Protein AF-A0A0R3T4V0-F1 (afdb_monomer)

Sequence (127 aa):
MSAKPQLGRDSTMVVTAKVGKEFLGDEKLGDTRLNTQAKKAARKATMRKGQSIKRTIEEAKLLLGNSGLADVNSARQLRKHPAPVVVSKPRRTHKKGGGRPKKTASKSETSAPAADVNNADDANASS

Mean predicted aligned error: 22.19 Å

Foldseek 3Di:
DDDDDDDDDDDPVNVVVVVVCVVCPPPPPDPVPVVVVVVVVVVVVVPDVVVVVVVVVVVCCVVVPPPPPDPPVVVPPDDPDPDDDDDPDDDDDDDDDDDDDDDDDDDDDDDDDDDDDDDDDDDDDDD

Organism: Rodentolepis nana (NCBI:txid102285)

Radius of gyration: 38.35 Å; Cα contacts (8 Å, |Δi|>4): 8; chains: 1; bounding box: 79×41×104 Å

Solvent-accessible surface area (backbone atoms only — not comparable to full-atom values): 9039 Å² total; per-residue (Å²): 133,85,80,78,85,80,81,84,75,81,51,70,68,57,53,51,50,52,51,48,44,67,73,51,53,89,62,75,81,69,61,64,66,59,53,49,50,53,52,53,52,51,51,56,66,71,60,41,75,67,55,58,54,50,51,52,51,53,53,4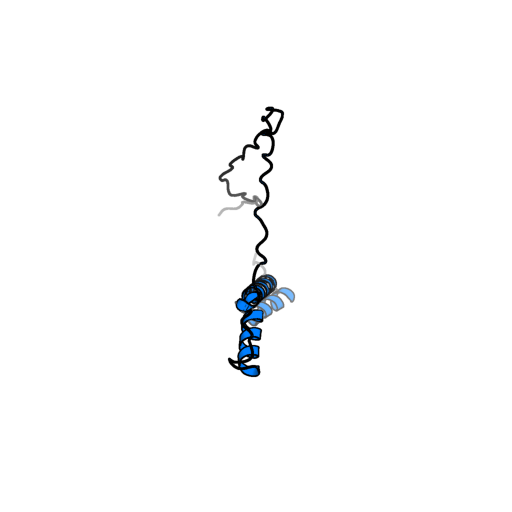6,42,71,76,50,41,93,81,63,70,72,62,70,67,77,75,58,70,75,77,86,70,78,81,80,81,81,73,82,74,83,81,80,76,82,76,88,72,83,89,79,85,82,84,78,82,82,84,80,82,88,86,86,80,88,82,86,86,88,84,81,88,82,84,88,78,90,134

pLDDT: mean 71.36, std 15.74, range [35.0, 95.0]

Structure (mmCIF, N/CA/C/O backbone):
data_AF-A0A0R3T4V0-F1
#
_entry.id   AF-A0A0R3T4V0-F1
#
loop_
_atom_s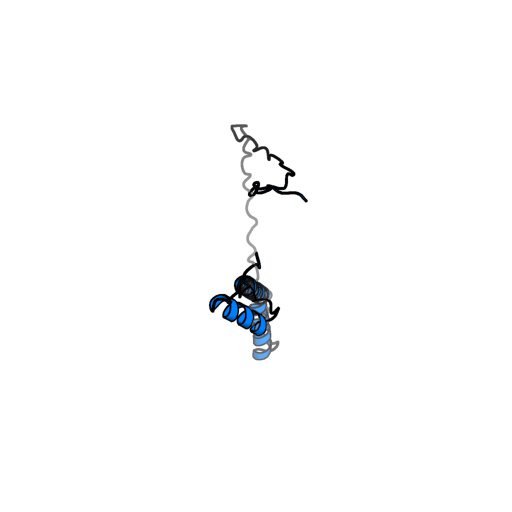ite.group_PDB
_atom_site.id
_atom_site.type_symbol
_atom_site.label_atom_id
_atom_site.label_alt_id
_atom_site.label_comp_id
_atom_site.label_asym_id
_atom_site.label_entity_id
_atom_site.label_seq_id
_atom_site.pdbx_PDB_ins_code
_atom_site.Cartn_x
_atom_site.Cartn_y
_atom_site.Cartn_z
_atom_site.occupancy
_atom_site.B_iso_or_equiv
_atom_site.auth_seq_id
_atom_site.auth_comp_id
_atom_site.auth_asym_id
_atom_site.auth_atom_id
_atom_site.pdbx_PDB_model_num
ATOM 1 N N . MET A 1 1 ? -46.395 18.976 51.122 1.00 45.78 1 MET A N 1
ATOM 2 C CA . MET A 1 1 ? -46.160 17.592 50.655 1.00 45.78 1 MET A CA 1
ATOM 3 C C . MET A 1 1 ? -44.693 17.478 50.275 1.00 45.78 1 MET A C 1
ATOM 5 O O . MET A 1 1 ? -44.292 18.083 49.293 1.00 45.78 1 MET A O 1
ATOM 9 N N . SER A 1 2 ? -43.883 16.823 51.109 1.00 62.97 2 SER A N 1
ATOM 10 C CA . SER A 1 2 ? -42.440 16.667 50.876 1.00 62.97 2 SER A CA 1
ATOM 11 C C . SER A 1 2 ? -42.211 15.708 49.706 1.00 62.97 2 SER A C 1
ATOM 13 O O . SER A 1 2 ? -42.702 14.575 49.735 1.00 62.97 2 SER A O 1
ATOM 15 N N . ALA A 1 3 ? -41.541 16.178 48.652 1.00 74.44 3 ALA A N 1
ATOM 16 C CA . ALA A 1 3 ? -41.221 15.367 47.486 1.00 74.44 3 ALA A CA 1
ATOM 17 C C . ALA A 1 3 ? -40.266 14.240 47.897 1.00 74.44 3 ALA A C 1
ATOM 19 O O . ALA A 1 3 ? -39.230 14.473 48.520 1.00 74.44 3 ALA A O 1
ATOM 20 N N . LYS A 1 4 ? -40.637 12.998 47.579 1.00 79.00 4 LYS A N 1
ATOM 21 C CA . LYS A 1 4 ? -39.831 11.819 47.906 1.00 79.00 4 LYS A CA 1
ATOM 22 C C . LYS A 1 4 ? -38.525 11.878 47.099 1.00 79.00 4 LYS A C 1
ATOM 24 O O . LYS A 1 4 ? -38.600 12.075 45.886 1.00 79.00 4 LYS A O 1
ATOM 29 N N . PRO A 1 5 ? -37.350 11.694 47.724 1.00 81.00 5 PRO A N 1
ATOM 30 C CA . PRO A 1 5 ? -36.082 11.721 47.009 1.00 81.00 5 PRO A CA 1
ATOM 31 C C . PRO A 1 5 ? -36.007 10.537 46.042 1.00 81.00 5 PRO A C 1
ATOM 33 O O . PRO A 1 5 ? -36.125 9.377 46.440 1.00 81.00 5 PRO A O 1
ATOM 36 N N . GLN A 1 6 ? -35.824 10.832 44.759 1.00 78.56 6 GLN A N 1
ATOM 37 C CA . GLN A 1 6 ? -35.721 9.823 43.714 1.00 78.56 6 GLN A CA 1
ATOM 38 C C . GLN A 1 6 ? -34.244 9.460 43.528 1.00 78.56 6 GLN A C 1
ATOM 40 O O . GLN A 1 6 ? -33.473 10.228 42.957 1.00 78.56 6 GLN A O 1
ATOM 45 N N . LEU A 1 7 ? -33.829 8.298 44.045 1.00 74.00 7 LEU A N 1
ATOM 46 C CA . LEU A 1 7 ? -32.484 7.778 43.789 1.00 74.00 7 LEU A CA 1
ATOM 47 C C . LEU A 1 7 ? -32.409 7.245 42.354 1.00 74.00 7 LEU A C 1
ATOM 49 O O . LEU A 1 7 ? -32.960 6.184 42.047 1.00 74.00 7 LEU A O 1
ATOM 53 N N . GLY A 1 8 ? -31.700 7.969 41.489 1.00 80.81 8 GLY A N 1
ATOM 54 C CA . GLY A 1 8 ? -31.310 7.477 40.172 1.00 80.81 8 GLY A CA 1
ATOM 55 C C . GLY A 1 8 ? -30.367 6.287 40.329 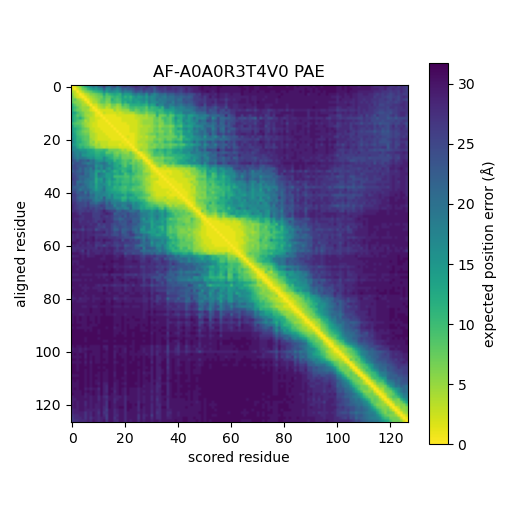1.00 80.81 8 GLY A C 1
ATOM 56 O O . GLY A 1 8 ? -29.253 6.435 40.824 1.00 80.81 8 GLY A O 1
ATOM 57 N N . ARG A 1 9 ? -30.825 5.093 39.950 1.00 85.50 9 ARG A N 1
ATOM 58 C CA . ARG A 1 9 ? -29.961 3.917 39.836 1.00 85.50 9 ARG A CA 1
ATOM 59 C C . ARG A 1 9 ? -29.443 3.844 38.411 1.00 85.50 9 ARG A C 1
ATOM 61 O O . ARG A 1 9 ? -30.236 3.739 37.477 1.00 85.50 9 ARG A O 1
ATOM 68 N N . ASP A 1 10 ? -28.127 3.872 38.257 1.00 88.56 10 ASP A N 1
ATOM 69 C CA . ASP A 1 10 ? -27.511 3.638 36.959 1.00 88.56 10 ASP A CA 1
ATOM 70 C C . ASP A 1 10 ? -27.680 2.164 36.567 1.00 88.56 10 ASP A C 1
ATOM 72 O O . ASP A 1 10 ? -27.406 1.252 37.349 1.00 88.56 10 ASP A O 1
ATOM 76 N N . SER A 1 11 ? -28.140 1.926 35.339 1.00 93.50 11 SER A N 1
ATOM 77 C CA . SER A 1 11 ? -28.185 0.580 34.768 1.00 93.50 11 SER A CA 1
ATOM 78 C C . SER A 1 11 ? -26.769 0.083 34.483 1.00 93.50 11 SER A C 1
ATOM 80 O O . SER A 1 11 ? -25.885 0.866 34.126 1.00 93.50 11 SER A O 1
ATOM 82 N N . THR A 1 12 ? -26.558 -1.230 34.567 1.00 93.94 12 THR A N 1
ATOM 83 C CA . THR A 1 12 ? -25.266 -1.879 34.309 1.00 93.94 12 THR A CA 1
ATOM 84 C C . THR A 1 12 ? -24.655 -1.429 32.981 1.00 93.94 12 THR A C 1
ATOM 86 O O . THR A 1 12 ? -23.473 -1.115 32.928 1.00 93.94 12 THR A O 1
ATOM 89 N N . MET A 1 13 ? -25.469 -1.286 31.930 1.00 95.00 13 MET A N 1
ATOM 90 C CA . MET A 1 13 ? -25.005 -0.839 30.611 1.00 95.00 13 MET A CA 1
ATOM 91 C C . MET A 1 13 ? -24.465 0.600 30.619 1.00 95.00 13 MET A C 1
ATOM 93 O O . MET A 1 13 ? -23.496 0.898 29.924 1.00 95.00 13 MET A O 1
ATOM 97 N N . VAL A 1 14 ? -25.052 1.484 31.431 1.00 93.12 14 VAL A N 1
ATOM 98 C CA . VAL A 1 14 ? -24.584 2.870 31.594 1.00 93.12 14 VAL A CA 1
ATOM 99 C C . VAL A 1 14 ? -23.239 2.886 32.314 1.00 93.12 14 VAL A C 1
ATOM 101 O O . VAL A 1 14 ? -22.328 3.591 31.884 1.00 93.12 14 VAL A O 1
ATOM 104 N N . VAL A 1 15 ? -23.087 2.074 33.362 1.00 94.88 15 VAL A N 1
ATOM 105 C CA . VAL A 1 15 ? -21.819 1.941 34.095 1.00 94.88 15 VAL A CA 1
ATOM 106 C C . VAL A 1 15 ? -20.727 1.386 33.180 1.00 94.88 15 VAL A C 1
ATOM 108 O O . VAL A 1 15 ? -19.650 1.967 33.096 1.00 94.88 15 VAL A O 1
ATOM 111 N N . THR A 1 16 ? -21.011 0.329 32.415 1.00 94.94 16 THR A N 1
ATOM 112 C CA . THR A 1 16 ? -20.046 -0.248 31.466 1.00 94.94 16 THR A CA 1
ATOM 113 C C . THR A 1 16 ? -19.654 0.741 30.371 1.00 94.94 16 THR A C 1
ATOM 115 O O . THR A 1 16 ? -18.484 0.814 30.012 1.00 94.94 16 THR A O 1
ATOM 118 N N . ALA A 1 17 ? -20.593 1.540 29.857 1.00 91.88 17 ALA A N 1
ATOM 119 C CA . ALA A 1 17 ? -20.282 2.559 28.859 1.00 91.88 17 ALA A CA 1
ATOM 120 C C . ALA A 1 17 ? -19.420 3.698 29.427 1.00 91.88 17 ALA A C 1
ATOM 122 O O . ALA A 1 17 ? -18.527 4.176 28.731 1.00 91.88 17 ALA A O 1
ATOM 123 N N . LYS A 1 18 ? -19.656 4.127 30.677 1.00 92.06 18 LYS A N 1
ATOM 124 C CA . LYS A 1 18 ? -18.804 5.111 31.370 1.00 92.06 18 LYS A CA 1
ATOM 125 C C . LYS A 1 18 ? -17.376 4.578 31.524 1.00 92.06 18 LYS A C 1
ATOM 127 O O . LYS A 1 18 ? -16.445 5.231 31.068 1.00 92.06 18 LYS A O 1
ATOM 132 N N . VAL A 1 19 ? -17.227 3.348 32.019 1.00 93.19 19 VAL A N 1
ATOM 133 C CA . VAL A 1 19 ? -15.919 2.679 32.145 1.00 93.19 19 VAL A CA 1
ATOM 134 C C . VAL A 1 19 ? -15.245 2.506 30.783 1.00 93.19 19 VAL A C 1
ATOM 136 O O . VAL A 1 19 ? -14.061 2.777 30.645 1.00 93.19 19 VAL A O 1
ATOM 139 N N . GLY A 1 20 ? -15.988 2.110 29.746 1.00 91.25 20 GLY A N 1
ATOM 140 C CA . GLY A 1 20 ? -15.449 1.988 28.391 1.00 91.25 20 GLY A CA 1
ATOM 141 C C . GLY A 1 20 ? -14.924 3.317 27.844 1.00 91.25 20 GLY A C 1
ATOM 142 O O . GLY A 1 20 ? -13.866 3.346 27.226 1.00 91.25 20 GLY A O 1
ATOM 143 N N . LYS A 1 21 ? -15.616 4.430 28.114 1.00 86.94 21 LYS A N 1
ATOM 144 C CA . LYS A 1 21 ? -15.146 5.774 27.743 1.00 86.94 21 LYS A CA 1
ATOM 145 C C . LYS A 1 21 ? -13.909 6.196 28.530 1.00 86.94 21 LYS A C 1
ATOM 147 O O . LYS A 1 21 ? -13.022 6.796 27.947 1.00 86.94 21 LYS A O 1
ATOM 152 N N . GLU A 1 22 ? -13.821 5.869 29.814 1.00 89.31 22 GLU A N 1
ATOM 153 C CA . GLU A 1 22 ? -12.616 6.125 30.617 1.00 89.31 22 GLU A CA 1
ATOM 154 C C . GLU A 1 22 ? -11.422 5.292 30.134 1.00 89.31 22 GLU A C 1
ATOM 156 O O . GLU A 1 22 ? -10.294 5.775 30.118 1.00 89.31 22 GLU A O 1
ATOM 161 N N . PHE A 1 23 ? -11.673 4.057 29.697 1.00 88.25 23 PHE A N 1
ATOM 162 C CA . PHE A 1 23 ? -10.629 3.134 29.262 1.00 88.25 23 PHE A CA 1
ATOM 163 C C . PHE A 1 23 ? -10.091 3.451 27.862 1.00 88.25 23 PHE A C 1
ATOM 165 O O . PHE A 1 23 ? -8.895 3.314 27.624 1.00 88.25 23 PHE A O 1
ATOM 172 N N . LEU A 1 24 ? -10.962 3.862 26.932 1.00 86.44 24 LEU A N 1
ATOM 173 C CA . LEU A 1 24 ? -10.562 4.286 25.585 1.00 86.44 24 LEU A CA 1
ATOM 174 C C . LEU A 1 24 ? -10.208 5.784 25.510 1.00 86.44 24 LEU A C 1
ATOM 176 O O . LEU A 1 24 ? -9.554 6.211 24.563 1.00 86.44 24 LEU A O 1
ATOM 180 N N . GLY A 1 25 ? -10.628 6.593 26.486 1.00 84.69 25 GLY A N 1
ATOM 181 C CA . GLY A 1 25 ? -10.434 8.043 26.489 1.00 84.69 25 GLY A CA 1
ATOM 182 C C . GLY A 1 25 ? -10.979 8.730 25.228 1.00 84.69 25 GLY A C 1
ATOM 183 O O . GLY A 1 25 ? -11.985 8.314 24.651 1.00 84.69 25 GLY A O 1
ATOM 184 N N . ASP A 1 26 ? -10.266 9.767 24.778 1.00 75.31 26 ASP A N 1
ATOM 185 C CA . ASP A 1 26 ? -10.501 10.462 23.501 1.00 75.31 26 ASP A CA 1
ATOM 186 C C . ASP A 1 26 ? -9.786 9.783 22.317 1.00 75.31 26 ASP A C 1
ATOM 188 O O . ASP A 1 26 ? -9.571 10.394 21.261 1.00 75.31 26 ASP A O 1
ATOM 192 N N . GLU A 1 27 ? -9.358 8.526 22.474 1.00 76.50 27 GLU A N 1
ATOM 193 C CA . GLU A 1 27 ? -8.633 7.832 21.422 1.00 76.50 27 GLU A CA 1
ATOM 194 C C . GLU A 1 27 ? -9.551 7.638 20.212 1.00 76.50 27 GLU A C 1
ATOM 196 O O . GLU A 1 27 ? -10.608 7.000 20.251 1.00 76.50 27 GLU A O 1
ATOM 201 N N . LYS A 1 28 ? -9.150 8.247 19.095 1.00 73.50 28 LYS A N 1
ATOM 202 C CA . LYS A 1 28 ? -9.927 8.221 17.863 1.00 73.50 28 LYS A CA 1
ATOM 203 C C . LYS A 1 28 ? -9.914 6.795 17.324 1.00 73.50 28 LYS A C 1
ATOM 205 O O . LYS A 1 28 ? -8.942 6.393 16.685 1.00 73.50 28 LYS A O 1
ATOM 210 N N . LEU A 1 29 ? -11.000 6.054 17.562 1.00 72.12 29 LEU A N 1
ATOM 211 C CA . LEU A 1 29 ? -11.262 4.738 16.974 1.00 72.12 29 LEU A CA 1
ATOM 212 C C . LEU A 1 29 ? -10.989 4.817 15.467 1.00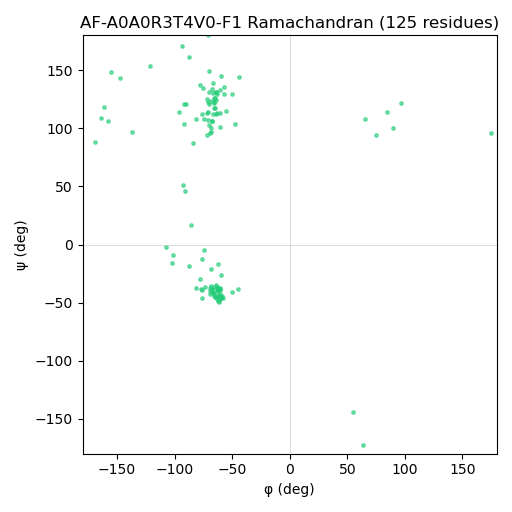 72.12 29 LEU A C 1
ATOM 214 O O . LEU A 1 29 ? -11.727 5.445 14.705 1.00 72.12 29 LEU A O 1
ATOM 218 N N . GLY A 1 30 ? -9.84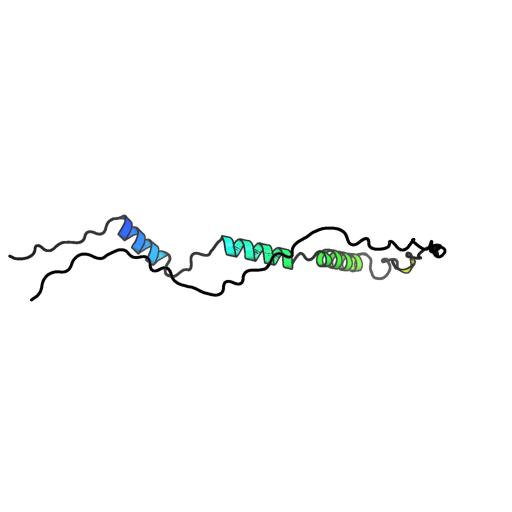2 4.272 15.062 1.00 73.81 30 GLY A N 1
ATOM 219 C CA . GLY A 1 30 ? -9.302 4.499 13.731 1.00 73.81 30 GLY A CA 1
ATOM 220 C C . GLY A 1 30 ? -10.220 3.917 12.664 1.00 73.81 30 GLY A C 1
ATOM 221 O O . GLY A 1 30 ? -10.590 2.746 12.730 1.00 73.81 30 GLY A O 1
ATOM 222 N N . ASP A 1 31 ? -10.539 4.708 11.637 1.00 80.69 31 ASP A N 1
ATOM 223 C CA . ASP A 1 31 ? -11.309 4.224 10.495 1.00 80.69 31 ASP A CA 1
ATOM 224 C C . ASP A 1 31 ? -10.458 3.220 9.697 1.00 80.69 31 ASP A C 1
ATOM 226 O O . ASP A 1 31 ? -9.577 3.556 8.892 1.00 80.69 31 ASP A O 1
ATOM 230 N N . THR A 1 32 ? -10.686 1.937 9.975 1.00 82.44 32 THR A N 1
ATOM 231 C CA . THR A 1 32 ? -9.946 0.818 9.382 1.00 82.44 32 THR A CA 1
ATOM 232 C C . THR A 1 32 ? -10.089 0.790 7.861 1.00 82.44 32 THR A C 1
ATOM 234 O O . THR A 1 32 ? -9.179 0.334 7.152 1.00 82.44 32 THR A O 1
ATOM 237 N N . ARG A 1 33 ? -11.184 1.341 7.324 1.00 83.19 33 ARG A N 1
ATOM 238 C CA . ARG A 1 33 ? -11.460 1.379 5.888 1.00 83.19 33 ARG A CA 1
ATOM 239 C C . ARG A 1 33 ? -10.613 2.434 5.191 1.00 83.19 33 ARG A C 1
ATOM 241 O O . ARG A 1 33 ? -9.978 2.115 4.182 1.00 83.19 33 ARG A O 1
ATOM 248 N N . LEU A 1 34 ? -10.528 3.639 5.755 1.00 83.62 34 LEU A N 1
ATOM 249 C CA . LEU A 1 34 ? -9.650 4.702 5.250 1.00 83.62 34 LEU A CA 1
ATOM 250 C C . LEU A 1 34 ? -8.178 4.286 5.323 1.00 83.62 34 LEU A C 1
ATOM 252 O O . LEU A 1 34 ? -7.454 4.402 4.333 1.00 83.62 34 LEU A O 1
ATOM 256 N N . ASN A 1 35 ? -7.759 3.677 6.435 1.00 84.62 35 ASN A N 1
ATOM 257 C CA . ASN A 1 35 ? -6.400 3.153 6.592 1.00 84.62 35 ASN A CA 1
ATOM 258 C C . ASN A 1 35 ? -6.059 2.072 5.554 1.00 84.62 35 ASN A C 1
ATOM 260 O O . ASN A 1 35 ? -4.952 2.038 5.010 1.00 84.62 35 ASN A O 1
ATOM 264 N N . THR A 1 36 ? -7.014 1.200 5.224 1.00 87.56 36 THR A N 1
ATOM 265 C CA . THR A 1 36 ? -6.823 0.171 4.192 1.00 87.56 36 THR A CA 1
ATOM 266 C C . THR A 1 36 ? -6.697 0.783 2.797 1.00 87.56 36 THR A C 1
ATOM 268 O O . THR A 1 36 ? -5.852 0.351 2.005 1.00 87.56 36 THR A O 1
ATOM 271 N N . GLN A 1 37 ? -7.503 1.799 2.480 1.00 86.69 37 GLN A N 1
ATOM 272 C CA . GLN A 1 37 ? -7.407 2.506 1.202 1.00 86.69 37 GLN A CA 1
ATOM 273 C C . GLN A 1 37 ? -6.085 3.267 1.073 1.00 86.69 37 GLN A C 1
ATOM 275 O O . GLN A 1 37 ? -5.411 3.124 0.052 1.00 86.69 37 GLN A O 1
ATOM 280 N N . ALA A 1 38 ? -5.662 3.976 2.122 1.00 86.12 38 ALA A N 1
ATOM 281 C CA . ALA A 1 38 ? -4.386 4.685 2.161 1.00 86.12 38 ALA A CA 1
ATOM 282 C C . ALA A 1 38 ? -3.201 3.730 1.934 1.00 86.12 38 ALA A C 1
ATOM 284 O O . ALA A 1 38 ? -2.356 3.976 1.072 1.00 86.12 38 ALA A O 1
ATOM 285 N N . LYS A 1 39 ? -3.183 2.572 2.610 1.00 86.56 39 LYS A N 1
ATOM 286 C CA . LYS A 1 39 ? -2.145 1.541 2.417 1.00 86.56 39 LYS A CA 1
ATOM 287 C C . LYS A 1 39 ? -2.142 0.965 0.997 1.00 86.56 39 LYS A C 1
ATOM 289 O O . LYS A 1 39 ? -1.073 0.745 0.424 1.00 86.56 39 LYS A O 1
ATOM 294 N N . LYS A 1 40 ? -3.315 0.732 0.395 1.00 86.88 40 LYS A N 1
ATOM 295 C CA . LYS A 1 40 ? -3.421 0.270 -1.002 1.00 86.88 40 LYS A CA 1
ATOM 296 C C . LYS A 1 40 ? -2.932 1.327 -1.995 1.00 86.88 40 LYS A C 1
ATOM 298 O O . LYS A 1 40 ? -2.234 0.972 -2.943 1.00 86.88 40 LYS A O 1
ATOM 303 N N . ALA A 1 41 ? -3.272 2.597 -1.785 1.00 84.56 41 ALA A N 1
ATOM 304 C CA . ALA A 1 41 ? -2.811 3.703 -2.619 1.00 84.56 41 ALA A CA 1
ATOM 305 C C . ALA A 1 41 ? -1.285 3.870 -2.533 1.00 84.56 41 ALA A C 1
ATOM 307 O O . ALA A 1 41 ? -0.620 3.919 -3.567 1.00 84.56 41 ALA A O 1
ATOM 308 N N . ALA A 1 42 ? -0.722 3.829 -1.322 1.00 82.19 42 ALA A N 1
ATOM 309 C CA . ALA A 1 42 ? 0.721 3.892 -1.098 1.00 82.19 42 ALA A CA 1
ATOM 310 C C . ALA A 1 42 ? 1.468 2.740 -1.794 1.00 82.19 42 ALA A C 1
ATOM 312 O O . ALA A 1 42 ? 2.437 2.981 -2.507 1.00 82.19 42 ALA A O 1
ATOM 313 N N . ARG A 1 43 ? 0.978 1.495 -1.685 1.00 80.50 43 ARG A N 1
ATOM 314 C CA . ARG A 1 43 ? 1.573 0.336 -2.384 1.00 80.50 43 ARG A CA 1
ATOM 315 C C . ARG A 1 43 ? 1.522 0.455 -3.908 1.00 80.50 43 ARG A C 1
ATOM 317 O O . ARG A 1 43 ? 2.456 0.045 -4.590 1.00 80.50 43 ARG A O 1
ATOM 324 N N . LYS A 1 44 ? 0.441 1.010 -4.464 1.00 77.56 44 LYS A N 1
ATOM 325 C CA . LYS A 1 44 ? 0.347 1.269 -5.911 1.00 77.56 44 LYS A CA 1
ATOM 326 C C . LYS A 1 44 ? 1.315 2.367 -6.358 1.00 77.56 44 LYS A C 1
ATOM 328 O O . LYS A 1 44 ? 1.856 2.276 -7.455 1.00 77.56 44 LYS A O 1
ATOM 333 N N . ALA A 1 45 ? 1.540 3.379 -5.521 1.00 70.88 45 ALA A N 1
ATOM 334 C CA . ALA A 1 45 ? 2.491 4.449 -5.801 1.00 70.88 45 ALA A CA 1
ATOM 335 C C . ALA A 1 45 ? 3.950 3.962 -5.761 1.00 70.88 45 ALA A C 1
ATOM 337 O O . ALA A 1 45 ? 4.746 4.376 -6.602 1.00 70.88 45 ALA A O 1
ATOM 338 N N . THR A 1 46 ? 4.292 3.052 -4.843 1.00 67.56 46 THR A N 1
ATOM 339 C CA . THR A 1 46 ? 5.646 2.481 -4.737 1.00 67.56 46 THR A CA 1
ATOM 340 C C . THR A 1 46 ? 5.934 1.413 -5.790 1.00 67.56 46 THR A C 1
ATOM 342 O O . THR A 1 46 ? 7.068 1.276 -6.225 1.00 67.56 46 THR A O 1
ATOM 345 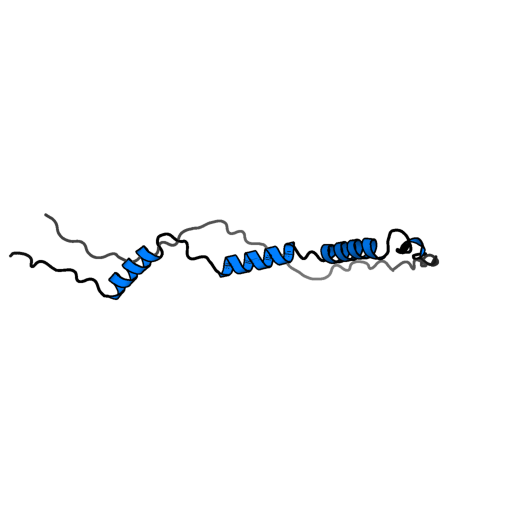N N . MET A 1 47 ? 4.930 0.679 -6.269 1.00 65.88 47 MET A N 1
ATOM 346 C CA . MET A 1 47 ? 5.102 -0.339 -7.314 1.00 65.88 47 MET A CA 1
ATOM 347 C C . MET A 1 47 ? 4.857 0.232 -8.716 1.00 65.88 47 MET A C 1
ATOM 349 O O . MET A 1 47 ? 4.082 -0.311 -9.510 1.00 65.88 47 MET A O 1
ATOM 353 N N . ARG A 1 48 ? 5.510 1.347 -9.065 1.00 72.25 48 ARG A N 1
ATOM 354 C CA . ARG A 1 48 ? 5.502 1.818 -10.459 1.00 72.25 48 ARG A CA 1
ATOM 355 C C . ARG A 1 48 ? 6.245 0.797 -11.324 1.00 72.25 48 ARG A C 1
ATOM 357 O O . ARG A 1 48 ? 7.399 0.493 -11.048 1.00 72.25 48 ARG A O 1
ATOM 364 N N . LYS A 1 49 ? 5.610 0.295 -12.395 1.00 66.62 49 LYS A N 1
ATOM 365 C CA . LYS A 1 49 ? 6.152 -0.758 -13.291 1.00 66.62 49 LYS A CA 1
ATOM 366 C C . LYS A 1 49 ? 7.622 -0.539 -13.691 1.00 66.62 49 LYS A C 1
ATOM 368 O O . LYS A 1 49 ? 8.394 -1.490 -13.704 1.00 66.62 49 LYS A O 1
ATOM 373 N N . GLY A 1 50 ? 8.033 0.708 -13.928 1.00 74.31 50 GLY A N 1
ATOM 374 C CA . GLY A 1 50 ? 9.416 1.041 -14.284 1.00 74.31 50 GLY A CA 1
ATOM 375 C C . GLY A 1 50 ? 10.453 0.850 -13.168 1.00 74.31 50 GLY A C 1
ATOM 376 O O . GLY A 1 50 ? 11.629 0.709 -13.472 1.00 74.31 50 GLY A O 1
ATOM 377 N N . GLN A 1 51 ? 10.060 0.824 -11.892 1.00 82.56 51 GLN A N 1
ATOM 378 C CA . GLN A 1 51 ? 11.000 0.695 -10.773 1.00 82.56 51 GLN A CA 1
ATOM 379 C C . GLN A 1 51 ? 11.562 -0.724 -10.646 1.00 82.56 51 GLN A C 1
ATOM 381 O O . GLN A 1 51 ? 12.744 -0.875 -10.366 1.00 82.56 51 GLN A O 1
ATOM 386 N N . SER A 1 52 ? 10.746 -1.748 -10.914 1.00 82.56 52 SER A N 1
ATOM 387 C CA . SER A 1 52 ? 11.217 -3.140 -10.969 1.00 82.56 52 SER A CA 1
ATOM 388 C C . SER A 1 52 ? 12.249 -3.340 -12.082 1.00 82.56 52 SER A C 1
ATOM 390 O O . SER A 1 52 ? 13.344 -3.810 -11.815 1.00 82.56 52 SER A O 1
ATOM 392 N N . ILE A 1 53 ? 11.947 -2.852 -13.292 1.00 85.44 53 ILE A N 1
ATOM 393 C CA . ILE A 1 53 ? 12.848 -2.917 -14.450 1.00 85.44 53 ILE A CA 1
ATOM 394 C C . ILE A 1 53 ? 14.171 -2.200 -14.155 1.00 85.44 53 ILE A C 1
ATOM 396 O O . ILE A 1 53 ? 15.232 -2.738 -14.446 1.00 85.44 53 ILE A O 1
ATOM 400 N N . LYS A 1 54 ? 14.126 -1.007 -13.543 1.00 84.62 54 LYS A N 1
ATOM 401 C CA . LYS A 1 54 ? 15.338 -0.276 -13.141 1.00 84.62 54 LYS A CA 1
ATOM 402 C C . LYS A 1 54 ? 16.191 -1.067 -12.148 1.00 84.62 54 LYS A C 1
ATOM 404 O O . LYS A 1 54 ? 17.384 -1.196 -12.388 1.00 84.62 54 LYS A O 1
ATOM 409 N N . ARG A 1 55 ? 15.580 -1.646 -11.105 1.00 88.00 55 ARG A N 1
ATOM 410 C CA . ARG A 1 55 ? 16.289 -2.494 -10.129 1.00 88.00 55 ARG A CA 1
ATOM 411 C C . ARG A 1 55 ? 16.937 -3.704 -10.796 1.00 88.00 55 ARG A C 1
ATOM 413 O O . ARG A 1 55 ? 18.115 -3.943 -10.587 1.00 88.00 55 ARG A O 1
ATOM 420 N N . THR A 1 56 ? 16.215 -4.397 -11.676 1.00 87.62 56 THR A N 1
ATOM 421 C CA . THR A 1 56 ? 16.767 -5.534 -12.427 1.00 87.62 56 THR A CA 1
ATOM 422 C C . THR A 1 56 ? 17.927 -5.118 -13.336 1.00 87.62 56 THR A C 1
ATOM 424 O O . THR A 1 56 ? 18.904 -5.847 -13.443 1.00 87.62 56 THR A O 1
ATOM 427 N N . ILE A 1 57 ? 17.862 -3.942 -13.975 1.00 85.62 57 ILE A N 1
ATOM 428 C CA . ILE A 1 57 ? 18.976 -3.417 -14.786 1.00 85.62 57 ILE A CA 1
ATOM 429 C C . ILE A 1 57 ? 20.191 -3.093 -13.906 1.00 85.62 57 ILE A C 1
ATOM 431 O O . ILE A 1 57 ? 21.317 -3.363 -14.312 1.00 85.62 57 ILE A O 1
ATOM 435 N N . GLU A 1 58 ? 19.989 -2.502 -12.730 1.00 86.25 58 GLU A N 1
ATOM 436 C CA . GLU A 1 58 ? 21.066 -2.185 -11.783 1.00 86.25 58 GLU A CA 1
ATOM 437 C C . GLU A 1 58 ? 21.735 -3.455 -11.240 1.00 86.25 58 GLU A C 1
ATOM 439 O O . GLU A 1 58 ? 22.959 -3.555 -11.270 1.00 86.25 58 GLU A O 1
ATOM 444 N N . GLU A 1 59 ? 20.951 -4.462 -10.852 1.00 86.69 59 GLU A N 1
ATOM 445 C CA . GLU A 1 59 ? 21.458 -5.778 -10.441 1.00 86.69 59 GLU A CA 1
ATOM 446 C C . GLU A 1 59 ? 22.215 -6.473 -11.582 1.00 86.69 59 GLU A C 1
ATOM 448 O O . GLU A 1 59 ? 23.321 -6.977 -11.385 1.00 86.69 59 GLU A O 1
ATOM 453 N N . ALA A 1 60 ? 21.676 -6.438 -12.803 1.00 86.62 60 ALA A N 1
ATOM 454 C CA . ALA A 1 60 ? 22.333 -7.017 -13.970 1.00 86.62 60 ALA A CA 1
ATOM 455 C C . ALA A 1 60 ? 23.665 -6.324 -14.296 1.00 86.62 60 ALA A C 1
ATOM 457 O O . ALA A 1 60 ? 24.628 -7.000 -14.648 1.00 86.62 60 ALA A O 1
ATOM 458 N N . LYS A 1 61 ? 23.756 -4.997 -14.144 1.00 84.94 61 LYS A N 1
ATOM 459 C CA . LYS A 1 61 ? 25.014 -4.251 -14.323 1.00 84.94 61 LYS A CA 1
ATOM 460 C C . LYS A 1 61 ? 26.083 -4.664 -13.315 1.00 84.94 61 LYS A C 1
ATOM 462 O O . LYS A 1 61 ? 27.253 -4.715 -13.677 1.00 84.94 61 LYS A O 1
ATOM 467 N N . LEU A 1 62 ? 25.695 -4.958 -12.074 1.00 85.81 62 LEU A N 1
ATOM 468 C CA . LEU A 1 62 ? 26.626 -5.423 -11.043 1.00 85.81 62 LEU A CA 1
ATOM 469 C C . LEU A 1 62 ? 27.139 -6.837 -11.333 1.00 85.81 62 LEU A C 1
ATOM 471 O O . LEU A 1 62 ? 28.322 -7.102 -11.150 1.00 85.81 62 LEU A O 1
ATOM 475 N N . LEU A 1 63 ? 26.267 -7.729 -11.808 1.00 83.12 63 LEU A N 1
ATOM 476 C CA . LEU A 1 63 ? 26.627 -9.119 -12.106 1.00 83.12 63 LEU A CA 1
ATOM 477 C C . LEU A 1 63 ? 27.427 -9.269 -13.404 1.00 83.12 63 LEU A C 1
ATOM 479 O O . LEU A 1 63 ? 28.336 -10.090 -13.477 1.00 83.12 63 LEU A O 1
ATOM 483 N N . LEU A 1 64 ? 27.070 -8.503 -14.436 1.00 78.50 64 LEU A N 1
ATOM 484 C CA . LEU A 1 64 ? 27.602 -8.655 -15.791 1.00 78.50 64 LEU A CA 1
ATOM 485 C C . LEU A 1 64 ? 28.687 -7.618 -16.137 1.00 78.50 64 LEU A C 1
ATOM 487 O O . LEU A 1 64 ? 29.346 -7.724 -17.173 1.00 78.50 64 LEU A O 1
ATOM 491 N N . GLY A 1 65 ? 28.890 -6.619 -15.272 1.00 74.31 65 GLY A N 1
ATOM 492 C CA . GLY A 1 65 ? 29.825 -5.519 -15.492 1.00 74.31 65 GLY A CA 1
ATOM 493 C C . GLY A 1 65 ? 29.459 -4.638 -16.695 1.00 74.31 65 GLY A C 1
ATOM 494 O O . GLY A 1 65 ? 28.415 -4.786 -17.333 1.00 74.31 65 GLY A O 1
ATOM 495 N N . ASN A 1 66 ? 30.351 -3.705 -17.039 1.00 70.69 66 ASN A N 1
ATOM 496 C CA . ASN A 1 66 ? 30.160 -2.794 -18.177 1.00 70.69 66 ASN A CA 1
ATOM 497 C C . ASN A 1 66 ? 30.375 -3.461 -19.552 1.00 70.69 66 ASN A C 1
ATOM 499 O O . ASN A 1 66 ? 30.179 -2.808 -20.573 1.00 70.69 66 ASN A O 1
ATOM 503 N N . SER A 1 67 ? 30.796 -4.727 -19.596 1.00 65.56 67 SER A N 1
ATOM 504 C CA . SER A 1 67 ? 31.234 -5.408 -20.820 1.00 65.56 67 SER A CA 1
ATOM 505 C C . SER A 1 67 ? 30.213 -6.377 -21.424 1.00 65.56 67 SER A C 1
ATOM 507 O O . SER A 1 67 ? 30.378 -6.743 -22.584 1.00 65.56 67 SER A O 1
ATOM 509 N N . GLY A 1 68 ? 29.164 -6.796 -20.700 1.00 61.19 68 GLY A N 1
ATOM 510 C CA . GLY A 1 68 ? 28.217 -7.807 -21.208 1.00 61.19 68 GLY A CA 1
ATOM 511 C C . GLY A 1 68 ? 26.825 -7.302 -21.606 1.00 61.19 68 GLY A C 1
ATOM 512 O O . GLY A 1 68 ? 26.016 -8.079 -22.111 1.00 61.19 68 GLY A O 1
ATOM 513 N N . LEU A 1 69 ? 26.522 -6.012 -21.444 1.00 64.44 69 LEU A N 1
ATOM 514 C CA . LEU A 1 69 ? 25.304 -5.423 -22.009 1.00 64.44 69 LEU A CA 1
ATOM 515 C C . LEU A 1 69 ? 25.570 -5.044 -23.469 1.00 64.44 69 LEU A C 1
ATOM 517 O O . LEU A 1 69 ? 25.971 -3.919 -23.759 1.00 64.44 69 LEU A O 1
ATOM 521 N N . ALA A 1 70 ? 25.364 -5.995 -24.384 1.00 65.69 70 ALA A N 1
ATOM 522 C CA . ALA A 1 70 ? 25.380 -5.723 -25.819 1.00 65.69 70 ALA A CA 1
ATOM 523 C C . ALA A 1 70 ? 24.473 -4.518 -26.124 1.00 65.69 70 ALA A C 1
ATOM 525 O O . ALA A 1 70 ? 23.329 -4.475 -25.661 1.00 65.69 70 ALA A O 1
ATOM 526 N N . ASP A 1 71 ? 24.985 -3.533 -26.869 1.00 69.50 71 ASP A N 1
ATOM 527 C CA . ASP A 1 71 ? 24.234 -2.326 -27.208 1.00 69.50 71 ASP A CA 1
ATOM 528 C C . ASP A 1 71 ? 22.974 -2.705 -27.995 1.00 69.50 71 ASP A C 1
ATOM 530 O O . ASP A 1 71 ? 23.007 -2.977 -29.196 1.00 69.50 71 ASP A O 1
ATOM 534 N N . VAL A 1 72 ? 21.841 -2.722 -27.297 1.00 67.56 72 VAL A N 1
ATOM 535 C CA . VAL A 1 72 ? 20.539 -3.117 -27.843 1.00 67.56 72 VAL A CA 1
ATOM 536 C C . VAL A 1 72 ? 20.103 -2.187 -28.983 1.00 67.56 72 VAL A C 1
ATOM 538 O O . VAL A 1 72 ? 19.211 -2.541 -29.756 1.00 67.56 72 VAL A O 1
ATOM 541 N N . ASN A 1 73 ? 20.718 -1.005 -29.106 1.00 68.75 73 ASN A N 1
ATOM 542 C CA . ASN A 1 73 ? 20.467 -0.077 -30.203 1.00 68.75 73 ASN A CA 1
ATOM 543 C C . ASN A 1 73 ? 21.239 -0.459 -31.468 1.00 68.75 73 ASN A C 1
ATOM 545 O O . ASN A 1 73 ? 20.668 -0.374 -32.554 1.00 68.75 73 ASN A O 1
ATOM 549 N N . SER A 1 74 ? 22.474 -0.955 -31.348 1.00 67.12 74 SER A N 1
ATOM 550 C CA . SER A 1 74 ? 23.261 -1.440 -32.492 1.00 67.12 74 SER A CA 1
ATOM 551 C C . SER A 1 74 ? 22.583 -2.606 -33.226 1.00 67.12 74 SER A C 1
ATOM 553 O O . SER A 1 74 ? 22.563 -2.646 -34.456 1.00 67.12 74 SER A O 1
ATOM 555 N N . ALA A 1 75 ? 21.924 -3.506 -32.487 1.00 61.94 75 ALA A N 1
ATOM 556 C CA . ALA A 1 75 ? 21.170 -4.625 -33.054 1.00 61.94 75 ALA A CA 1
ATOM 557 C C . ALA A 1 75 ? 19.807 -4.211 -33.644 1.00 61.94 75 ALA A C 1
ATOM 559 O O . ALA A 1 75 ? 19.175 -4.982 -34.368 1.00 61.94 75 ALA A O 1
ATOM 560 N N . ARG A 1 76 ? 19.334 -2.989 -33.365 1.00 67.94 76 ARG A N 1
ATOM 561 C CA . ARG A 1 76 ? 18.042 -2.471 -33.833 1.00 67.94 76 ARG A CA 1
ATOM 562 C C . ARG A 1 76 ? 18.191 -1.741 -35.171 1.00 67.94 76 ARG A C 1
ATOM 564 O O . ARG A 1 76 ? 17.636 -0.660 -35.362 1.00 67.94 76 ARG A O 1
ATOM 571 N N . GLN A 1 77 ? 18.916 -2.327 -36.124 1.00 74.19 77 GLN A N 1
ATOM 572 C CA . GLN A 1 77 ? 18.869 -1.844 -37.503 1.00 74.19 77 GLN A CA 1
ATOM 5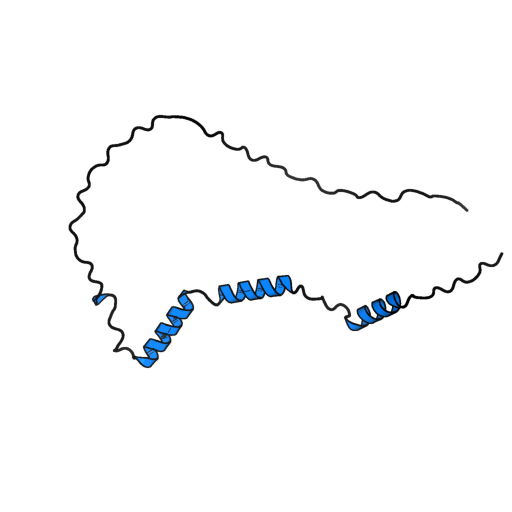73 C C . GLN A 1 77 ? 17.478 -2.126 -38.084 1.00 74.19 77 GLN A C 1
ATOM 575 O O . GLN A 1 77 ? 17.113 -3.262 -38.390 1.00 74.19 77 GLN A O 1
ATOM 580 N N . LEU A 1 78 ? 16.676 -1.069 -38.219 1.00 68.94 78 LEU A N 1
ATOM 581 C CA . LEU A 1 78 ? 15.419 -1.121 -38.955 1.00 68.94 78 LEU A CA 1
ATOM 582 C C . LEU A 1 78 ? 15.737 -1.418 -40.421 1.00 68.94 78 LEU A C 1
ATOM 584 O O . LEU A 1 78 ? 16.498 -0.691 -41.063 1.00 68.94 78 LEU A O 1
ATOM 588 N N . ARG A 1 79 ? 15.146 -2.487 -40.961 1.00 77.56 79 ARG A N 1
ATOM 589 C CA . ARG A 1 79 ? 15.220 -2.771 -42.396 1.00 77.56 79 ARG A CA 1
ATOM 590 C C . ARG A 1 79 ? 14.654 -1.561 -43.135 1.00 77.56 79 ARG A C 1
ATOM 592 O O . ARG A 1 79 ? 13.566 -1.087 -42.806 1.00 77.56 79 ARG A O 1
ATOM 599 N N . LYS A 1 80 ? 15.390 -1.047 -44.122 1.00 80.12 80 LYS A N 1
ATOM 600 C CA . LYS A 1 80 ? 14.894 0.025 -44.988 1.00 80.12 80 LYS A CA 1
ATOM 601 C C . LYS A 1 80 ? 13.781 -0.552 -45.857 1.00 80.12 80 LYS A C 1
ATOM 603 O O . LYS A 1 80 ? 14.045 -1.196 -46.866 1.00 80.12 80 LYS A O 1
ATOM 608 N N . HIS A 1 81 ? 12.539 -0.374 -45.424 1.00 78.44 81 HIS A N 1
ATOM 609 C CA . HIS A 1 81 ? 11.385 -0.684 -46.253 1.00 78.44 81 HIS A CA 1
ATOM 610 C C . HIS A 1 81 ? 11.186 0.450 -47.269 1.00 78.44 81 HIS A C 1
ATOM 612 O O . HIS A 1 81 ? 11.325 1.619 -46.894 1.00 78.44 81 HIS A O 1
ATOM 618 N N . PRO A 1 82 ? 10.889 0.138 -48.543 1.00 82.44 82 PRO A N 1
ATOM 619 C CA . PRO A 1 82 ? 10.540 1.162 -49.519 1.00 82.44 82 PRO A CA 1
ATOM 620 C C . PRO A 1 82 ? 9.297 1.925 -49.047 1.00 82.44 82 PRO A C 1
ATOM 622 O O . PRO A 1 82 ? 8.417 1.355 -48.396 1.00 82.44 82 PRO A O 1
ATOM 625 N N . ALA A 1 83 ? 9.247 3.224 -49.347 1.00 80.06 83 ALA A N 1
ATOM 626 C CA . ALA A 1 83 ? 8.144 4.080 -48.929 1.00 80.06 83 ALA A CA 1
ATOM 627 C C . ALA A 1 83 ? 6.802 3.526 -49.454 1.00 80.06 83 ALA A C 1
ATOM 629 O O . ALA A 1 83 ? 6.725 3.124 -50.618 1.00 80.06 83 ALA A O 1
ATOM 630 N N . PRO A 1 84 ? 5.743 3.487 -48.624 1.00 79.62 84 PRO A N 1
ATOM 631 C CA . PRO A 1 84 ? 4.445 2.996 -49.061 1.00 79.62 84 PRO A CA 1
ATOM 632 C C . PRO A 1 84 ? 3.892 3.897 -50.168 1.00 79.62 84 PRO A C 1
ATOM 634 O O . PRO A 1 84 ? 3.834 5.119 -50.020 1.00 79.62 84 PRO A O 1
ATOM 637 N N . VAL A 1 85 ? 3.462 3.282 -51.271 1.00 82.19 85 VAL A N 1
ATOM 638 C CA . VAL A 1 85 ? 2.786 3.980 -52.368 1.00 82.19 85 VAL A CA 1
ATOM 639 C C . VAL A 1 85 ? 1.480 4.554 -51.824 1.00 82.19 85 VAL A C 1
ATOM 641 O O . VAL A 1 85 ? 0.574 3.818 -51.426 1.00 82.19 85 VAL A O 1
ATOM 644 N N . VAL A 1 86 ? 1.396 5.883 -51.759 1.00 78.94 86 VAL A N 1
ATOM 645 C CA . VAL A 1 86 ? 0.211 6.589 -51.267 1.00 78.94 86 VAL A CA 1
ATOM 646 C C . VAL A 1 86 ? -0.894 6.453 -52.310 1.00 78.94 86 VAL A C 1
ATOM 648 O O . VAL A 1 86 ? -0.978 7.232 -53.254 1.00 78.94 86 VAL A O 1
ATOM 651 N N . VAL A 1 87 ? -1.761 5.456 -52.139 1.00 77.50 87 VAL A N 1
ATOM 652 C CA . VAL A 1 87 ? -3.025 5.393 -52.877 1.00 77.50 87 VAL A CA 1
ATOM 653 C C . VAL A 1 87 ? -3.924 6.494 -52.317 1.00 77.50 87 VAL A C 1
ATOM 655 O O . VAL A 1 87 ? -4.301 6.471 -51.140 1.00 77.50 87 VAL A O 1
ATOM 658 N N . SER A 1 88 ? -4.228 7.498 -53.137 1.00 76.31 88 SER A N 1
ATOM 659 C CA . SER A 1 88 ? -5.111 8.602 -52.769 1.00 76.31 88 SER A CA 1
ATOM 660 C C . SER A 1 88 ? -6.497 8.053 -52.418 1.00 76.31 88 SER A C 1
ATOM 662 O O . SER A 1 88 ? -7.214 7.497 -53.247 1.00 76.31 88 SER A O 1
ATOM 664 N N . LYS A 1 89 ? -6.887 8.165 -51.144 1.00 72.94 89 LYS A N 1
ATOM 665 C CA . LYS A 1 89 ? -8.225 7.753 -50.706 1.00 72.94 89 LYS A CA 1
ATOM 666 C C . LYS A 1 89 ? -9.264 8.700 -51.322 1.00 72.94 89 LYS A C 1
ATOM 668 O O . LYS A 1 89 ? -9.080 9.916 -51.228 1.00 72.94 89 LYS A O 1
ATOM 673 N N . PRO A 1 90 ? -10.371 8.195 -51.893 1.00 71.75 90 PRO A N 1
ATOM 674 C CA . PRO A 1 90 ? -11.423 9.057 -52.410 1.00 71.75 90 PRO A CA 1
ATOM 675 C C . PRO A 1 90 ? -12.064 9.860 -51.270 1.00 71.75 90 PRO A C 1
ATOM 677 O O . PRO A 1 90 ? -12.433 9.330 -50.218 1.00 71.75 90 PRO A O 1
ATOM 680 N N . ARG A 1 91 ? -12.182 11.171 -51.488 1.00 70.31 91 ARG A N 1
ATOM 681 C CA . ARG A 1 91 ? -12.759 12.140 -50.552 1.00 70.31 91 ARG A CA 1
ATOM 682 C C . ARG A 1 91 ? -14.258 11.867 -50.399 1.00 70.31 91 ARG A C 1
ATOM 684 O O . ARG A 1 91 ? -15.039 12.167 -51.296 1.00 70.31 91 ARG A O 1
ATOM 691 N N . ARG A 1 92 ? -14.674 11.303 -49.259 1.00 69.62 92 ARG A N 1
ATOM 692 C CA . ARG A 1 92 ? -16.101 11.138 -48.933 1.00 69.62 92 ARG A CA 1
ATOM 693 C C . ARG A 1 92 ? -16.732 12.518 -48.752 1.00 69.62 92 ARG A C 1
ATOM 695 O O . ARG A 1 92 ? -16.352 13.264 -47.853 1.00 69.62 92 ARG A O 1
ATOM 702 N N . THR A 1 93 ? -17.694 12.860 -49.601 1.00 66.06 93 THR A N 1
ATOM 703 C CA . THR A 1 93 ? -18.534 14.045 -49.429 1.00 66.06 93 THR A CA 1
ATOM 704 C C . THR A 1 93 ? -19.493 13.795 -48.260 1.00 66.06 93 THR A C 1
ATOM 706 O O . THR A 1 93 ? -20.176 12.772 -48.189 1.00 66.06 93 THR A O 1
ATOM 709 N N . HIS A 1 94 ? -19.497 14.693 -47.274 1.00 59.31 94 HIS A N 1
ATOM 710 C CA . HIS A 1 94 ? -20.366 14.578 -46.105 1.00 59.31 94 HIS A CA 1
ATOM 711 C C . HIS A 1 94 ? -21.820 14.836 -46.514 1.00 59.31 94 HIS A C 1
ATOM 713 O O . HIS A 1 94 ? -22.236 15.982 -46.678 1.00 59.31 94 HIS A O 1
ATOM 719 N N . LYS A 1 95 ? -22.616 13.773 -46.650 1.00 60.38 95 LYS A N 1
ATOM 720 C CA . LYS A 1 95 ? -24.076 13.882 -46.706 1.00 60.38 95 LYS A CA 1
ATOM 721 C C . LYS A 1 95 ? -24.550 14.256 -45.296 1.00 60.38 95 LYS A C 1
ATOM 723 O O . LYS A 1 95 ? -24.458 13.443 -44.379 1.00 60.38 95 LYS A O 1
ATOM 728 N N . LYS A 1 96 ? -24.979 15.510 -4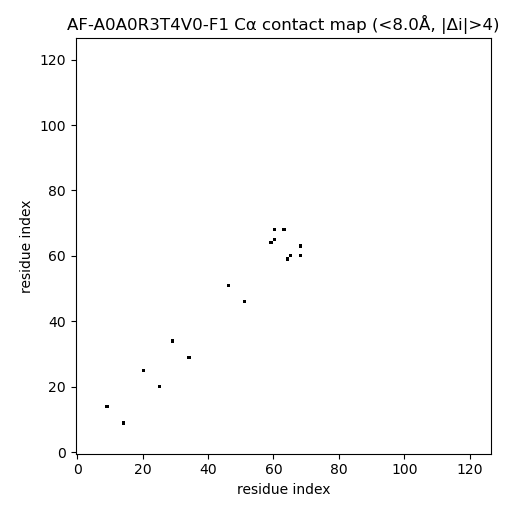5.101 1.00 60.97 96 LYS A N 1
ATOM 729 C CA . LYS A 1 96 ? -25.665 15.956 -43.878 1.00 60.97 96 LYS A CA 1
ATOM 730 C C . LYS A 1 96 ? -26.879 15.051 -43.671 1.00 60.97 96 LYS A C 1
ATOM 732 O O . LYS A 1 96 ? -27.784 15.050 -44.497 1.00 60.97 96 LYS A O 1
ATOM 737 N N . GLY A 1 97 ? -26.884 14.274 -42.597 1.00 50.75 97 GLY A N 1
ATOM 738 C CA . GLY A 1 97 ? -27.967 13.345 -42.316 1.00 50.75 97 GLY A CA 1
ATOM 739 C C . GLY A 1 97 ? -28.027 13.002 -40.839 1.00 50.75 97 GLY A C 1
ATOM 740 O O . GLY A 1 97 ? -27.190 12.258 -40.349 1.00 50.75 97 GLY A O 1
ATOM 741 N N . GLY A 1 98 ? -29.036 13.558 -40.172 1.00 58.03 98 GLY A N 1
ATOM 742 C CA . GLY A 1 98 ? -29.781 12.864 -39.127 1.00 58.03 98 GLY A CA 1
ATOM 743 C C . GLY A 1 98 ? -29.107 12.682 -37.771 1.00 58.03 98 GLY A C 1
ATOM 744 O O . GLY A 1 98 ? -28.516 11.648 -37.499 1.00 58.03 98 GLY A O 1
ATOM 745 N N . GLY A 1 99 ? -29.382 13.625 -36.869 1.00 59.38 99 GLY A N 1
ATOM 746 C CA . GLY A 1 99 ? -29.845 13.249 -35.534 1.00 59.38 99 GLY A CA 1
ATOM 747 C C . GLY A 1 99 ? -28.785 13.028 -34.459 1.00 59.38 99 GLY A C 1
ATOM 748 O O . GLY A 1 99 ? -28.260 11.935 -34.284 1.00 59.38 99 GLY A O 1
ATOM 749 N N . ARG A 1 100 ? -28.616 14.047 -33.613 1.00 61.53 100 ARG A N 1
ATOM 750 C CA . ARG A 1 100 ? -28.615 13.875 -32.152 1.00 61.53 100 ARG A CA 1
ATOM 751 C C . ARG A 1 100 ? -28.857 15.238 -31.489 1.00 61.53 100 ARG A C 1
ATOM 753 O O . ARG A 1 100 ? -28.047 16.141 -31.702 1.00 61.53 100 ARG A O 1
ATOM 760 N N . PRO A 1 101 ? -29.947 15.434 -30.724 1.00 63.66 101 PRO A N 1
ATOM 761 C CA . PRO A 1 101 ? -30.124 16.668 -29.967 1.00 63.66 101 PRO A CA 1
ATOM 762 C C . PRO A 1 101 ? -29.068 16.758 -28.856 1.00 63.66 101 PRO A C 1
ATOM 764 O O . PRO A 1 101 ? -28.737 15.766 -28.203 1.00 63.66 101 PRO A O 1
ATOM 767 N N . LYS A 1 102 ? -28.510 17.958 -28.662 1.00 65.25 102 LYS A N 1
ATOM 768 C CA . LYS A 1 102 ? -27.549 18.248 -27.592 1.00 65.25 102 LYS A CA 1
ATOM 769 C C . LYS A 1 102 ? -28.288 18.241 -26.251 1.00 65.25 102 LYS A C 1
ATOM 771 O O . LYS A 1 102 ? -29.231 19.002 -26.069 1.00 65.25 102 LYS A O 1
ATOM 776 N N . LYS A 1 103 ? -27.850 17.394 -25.315 1.00 61.91 103 LYS A N 1
ATOM 777 C CA . LYS A 1 103 ? -28.356 17.365 -23.937 1.00 61.91 103 LYS A CA 1
ATOM 778 C C . LYS A 1 103 ? -27.951 18.670 -23.241 1.00 61.91 103 LYS A C 1
ATOM 780 O O . LYS A 1 103 ? -26.764 18.910 -23.035 1.00 61.91 103 LYS A O 1
ATOM 785 N N . THR A 1 104 ? -28.921 19.518 -22.922 1.00 53.75 104 THR A N 1
ATOM 786 C CA . THR A 1 104 ? -28.732 20.708 -22.087 1.00 53.75 104 THR A CA 1
ATOM 787 C C . THR A 1 104 ? -28.421 20.267 -20.658 1.00 53.75 104 THR A C 1
ATOM 789 O O . THR A 1 104 ? -29.185 19.512 -20.059 1.00 53.75 104 THR A O 1
ATOM 792 N N . ALA A 1 105 ? -27.286 20.710 -20.119 1.00 52.03 105 ALA A N 1
ATOM 793 C CA . ALA A 1 105 ? -26.957 20.562 -18.709 1.00 52.03 105 ALA A CA 1
ATOM 794 C C . ALA A 1 105 ? -27.767 21.590 -17.907 1.00 52.03 105 ALA A C 1
ATOM 796 O O . ALA A 1 105 ? -27.546 22.792 -18.043 1.00 52.03 105 ALA A O 1
ATOM 797 N N . SER A 1 106 ? -28.717 21.131 -17.095 1.00 46.88 106 SER A N 1
ATOM 798 C CA . SER A 1 106 ? -29.363 21.965 -16.085 1.00 46.88 106 SER A CA 1
ATOM 799 C C . SER A 1 106 ? -28.372 22.227 -14.951 1.00 46.88 106 SER A C 1
ATOM 801 O O . SER A 1 106 ? -27.982 21.306 -14.232 1.00 46.88 106 SER A O 1
ATOM 803 N N . LYS A 1 107 ? -27.963 23.491 -14.814 1.00 44.59 107 LYS A N 1
ATOM 804 C CA . LYS A 1 107 ? -27.439 24.055 -13.568 1.00 44.59 107 LYS A CA 1
ATOM 805 C C . LYS A 1 107 ? -28.527 23.960 -12.495 1.00 44.59 107 LYS A C 1
ATOM 807 O O . LYS A 1 107 ? -29.648 24.392 -12.743 1.00 44.59 107 LYS A O 1
ATOM 812 N N . SER A 1 108 ? -28.176 23.484 -11.310 1.00 43.28 108 SER A N 1
ATOM 813 C CA . SER A 1 108 ? -28.896 23.812 -10.079 1.00 43.28 108 SER A CA 1
ATOM 814 C C . SER A 1 108 ? -27.860 24.089 -8.997 1.00 43.28 108 SER A C 1
ATOM 816 O O . SER A 1 108 ? -27.282 23.174 -8.411 1.00 43.28 108 SER A O 1
ATOM 818 N N . GLU A 1 109 ? -27.584 25.375 -8.822 1.00 42.56 109 GLU A N 1
ATOM 819 C CA . GLU A 1 109 ? -26.972 25.938 -7.628 1.00 42.56 109 GLU A CA 1
ATOM 820 C C . GLU A 1 109 ? -28.040 25.995 -6.517 1.00 42.56 109 GLU A C 1
ATOM 822 O O . GLU A 1 109 ? -29.164 26.422 -6.758 1.00 42.56 109 GLU A O 1
ATOM 827 N N . THR A 1 110 ? -27.641 25.555 -5.320 1.00 37.69 110 THR A N 1
ATOM 828 C CA . THR A 1 110 ? -28.042 26.069 -3.996 1.00 37.69 110 THR A CA 1
ATOM 829 C C . THR A 1 110 ? -29.500 25.939 -3.518 1.00 37.69 110 THR A C 1
ATOM 831 O O . THR A 1 110 ? -30.351 26.754 -3.851 1.00 37.69 110 THR A O 1
ATOM 834 N N . SER A 1 111 ? -29.724 25.040 -2.548 1.00 35.00 111 SER A N 1
ATOM 835 C CA . SER A 1 111 ? -30.528 25.329 -1.342 1.00 35.00 111 SER A CA 1
ATOM 836 C C . SER A 1 111 ? -30.277 24.275 -0.247 1.00 35.00 111 SER A C 1
ATOM 838 O O . SER A 1 111 ? -30.696 23.126 -0.374 1.00 35.00 111 SER A O 1
ATOM 840 N N . ALA A 1 112 ? -29.590 24.660 0.829 1.00 44.47 112 ALA A N 1
ATOM 841 C CA . ALA A 1 112 ? -29.695 24.023 2.150 1.00 44.47 112 ALA A CA 1
ATOM 842 C C . ALA A 1 112 ? -30.754 24.791 2.977 1.00 44.47 112 ALA A C 1
ATOM 844 O O . ALA A 1 112 ? -31.085 25.906 2.565 1.00 44.47 112 ALA A O 1
ATOM 845 N N . PRO A 1 113 ? -31.214 24.340 4.163 1.00 46.69 113 PRO A N 1
ATOM 846 C CA . PRO A 1 113 ? -31.167 23.019 4.803 1.00 46.69 113 PRO A CA 1
ATOM 847 C C . PRO A 1 113 ? -32.587 22.474 5.116 1.00 46.69 113 PRO A C 1
ATOM 849 O O . PRO A 1 113 ? -33.522 23.238 5.339 1.00 46.69 113 PRO A O 1
ATOM 852 N N . ALA A 1 114 ? -32.765 21.152 5.192 1.00 40.50 114 ALA A N 1
ATOM 853 C CA . ALA A 1 114 ? -33.994 20.579 5.746 1.00 40.50 114 ALA A CA 1
ATOM 854 C C . ALA A 1 114 ? -33.906 20.586 7.280 1.00 40.50 114 ALA A C 1
ATOM 856 O O . ALA A 1 114 ? -33.123 19.840 7.867 1.00 40.50 114 ALA A O 1
ATOM 857 N N . ALA A 1 115 ? -34.681 21.473 7.900 1.00 41.28 115 ALA A N 1
ATOM 858 C CA . ALA A 1 115 ? -35.052 21.389 9.302 1.00 41.28 115 ALA A CA 1
ATOM 859 C C . ALA A 1 115 ? -35.938 20.150 9.494 1.00 41.28 115 ALA A C 1
ATOM 861 O O . ALA A 1 115 ? -36.969 20.034 8.830 1.00 41.28 115 ALA A O 1
ATOM 862 N N . ASP A 1 116 ? -35.528 19.235 10.370 1.00 38.28 116 ASP A N 1
ATOM 863 C CA . ASP A 1 116 ? -36.402 18.167 10.847 1.00 38.28 116 ASP A CA 1
ATOM 864 C C . ASP A 1 116 ? -37.132 18.671 12.096 1.00 38.28 116 ASP A C 1
ATOM 866 O O . ASP A 1 116 ? -36.528 19.134 13.068 1.00 38.28 116 ASP A O 1
ATOM 870 N N . VAL A 1 117 ? -38.451 18.668 11.986 1.00 50.53 117 VAL A N 1
ATOM 871 C CA . VAL A 1 117 ? -39.439 19.195 12.919 1.00 50.53 117 VAL A CA 1
ATOM 872 C C . VAL A 1 117 ? -39.898 18.013 13.752 1.00 50.53 117 VAL A C 1
ATOM 874 O O . VAL A 1 117 ? -40.520 17.146 13.165 1.00 50.53 117 VAL A O 1
ATOM 877 N N . ASN A 1 118 ? -39.620 17.968 15.063 1.00 47.97 118 ASN A N 1
ATOM 878 C CA . ASN A 1 118 ? -40.368 17.160 16.047 1.00 47.97 118 ASN A CA 1
ATOM 879 C C . ASN A 1 118 ? -39.986 17.535 17.496 1.00 47.97 118 ASN A C 1
ATOM 881 O O . ASN A 1 118 ? -39.061 16.961 18.067 1.00 47.97 118 ASN A O 1
ATOM 885 N N . ASN A 1 119 ? -40.670 18.528 18.072 1.00 42.84 119 ASN A N 1
ATOM 886 C CA . ASN A 1 119 ? -41.479 18.376 19.295 1.00 42.84 119 ASN A CA 1
ATOM 887 C C . ASN A 1 119 ? -42.014 19.752 19.719 1.00 42.84 119 ASN A C 1
ATOM 889 O O . ASN A 1 119 ? -41.326 20.537 20.371 1.00 42.84 119 ASN A O 1
ATOM 893 N N . ALA A 1 120 ? -43.244 20.031 19.295 1.00 47.69 120 ALA A N 1
ATOM 894 C CA . ALA A 1 120 ? -44.144 20.917 20.015 1.00 47.69 120 ALA A CA 1
ATOM 895 C C . ALA A 1 120 ? -44.913 20.083 21.057 1.00 47.69 120 ALA A C 1
ATOM 897 O O . ALA A 1 120 ? -44.992 18.864 20.913 1.00 47.69 120 ALA A O 1
ATOM 898 N N . ASP A 1 121 ? -45.475 20.783 22.042 1.00 46.66 121 ASP A N 1
ATOM 899 C CA . ASP A 1 121 ? -46.337 20.316 23.139 1.00 46.66 121 ASP A CA 1
ATOM 900 C C . ASP A 1 121 ? -45.530 19.780 24.351 1.00 46.66 121 ASP A C 1
ATOM 902 O O . ASP A 1 121 ? -44.769 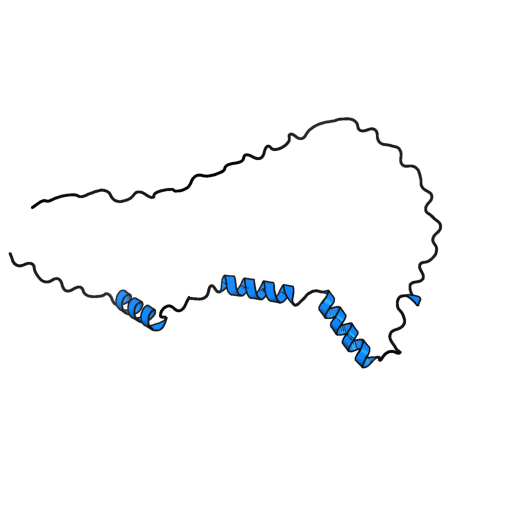18.826 24.249 1.00 46.66 121 ASP A O 1
ATOM 906 N N . ASP A 1 122 ? -45.538 20.380 25.544 1.00 48.75 122 ASP A N 1
ATOM 907 C CA . ASP A 1 122 ? -46.549 21.229 26.162 1.00 48.75 122 ASP A CA 1
ATOM 908 C C . ASP A 1 122 ? -45.944 22.301 27.075 1.00 48.75 122 ASP A C 1
ATOM 910 O O . ASP A 1 122 ? -44.972 22.103 27.809 1.00 48.75 122 ASP A O 1
ATOM 914 N N . ALA A 1 123 ? -46.601 23.451 27.014 1.00 51.84 123 ALA A N 1
ATOM 915 C CA . ALA A 1 123 ? -46.515 24.554 27.944 1.00 51.84 123 ALA A CA 1
ATOM 916 C C . ALA A 1 123 ? -47.174 24.207 29.297 1.00 51.84 123 ALA A C 1
ATOM 918 O O . ALA A 1 123 ? -47.818 23.172 29.447 1.00 51.84 123 ALA A O 1
ATOM 919 N N . ASN A 1 124 ? -47.128 25.187 30.210 1.00 47.28 124 ASN A N 1
ATOM 920 C CA . ASN A 1 124 ? -47.914 25.329 31.445 1.00 47.28 124 ASN A CA 1
ATOM 921 C C . ASN A 1 124 ? -47.171 24.819 32.705 1.00 47.28 124 ASN A C 1
ATOM 923 O O . ASN A 1 124 ? -46.761 23.672 32.779 1.00 47.28 124 ASN A O 1
ATOM 927 N N . ALA A 1 125 ? -46.933 25.601 33.756 1.00 47.41 125 ALA A N 1
ATOM 928 C CA . ALA A 1 125 ? -47.675 26.753 34.235 1.00 47.41 125 ALA A CA 1
ATOM 929 C C . ALA A 1 125 ? -46.781 27.697 35.053 1.00 47.41 125 ALA A C 1
ATOM 931 O O . ALA A 1 125 ? -45.856 27.284 35.751 1.00 47.41 125 ALA A O 1
ATOM 932 N N . SER A 1 126 ? -47.134 28.970 34.945 1.00 55.16 126 SER A N 1
ATOM 933 C CA . SER A 1 126 ? -46.717 30.138 35.710 1.00 55.16 126 SER A CA 1
ATOM 934 C C . SER A 1 126 ? -46.663 29.935 37.227 1.00 55.16 126 SER A C 1
ATOM 936 O O . SER A 1 126 ? -47.568 29.328 37.800 1.00 55.16 126 SER A O 1
ATOM 938 N N . SER A 1 127 ? -45.690 30.570 37.885 1.00 46.25 127 SER A N 1
ATOM 939 C CA . SER A 1 127 ? -45.871 31.549 38.979 1.00 46.25 127 SER A CA 1
ATOM 940 C C . SER A 1 127 ? -44.557 32.285 39.209 1.00 46.25 127 SER A C 1
ATOM 942 O O . SER A 1 127 ? -43.529 31.584 39.336 1.00 46.25 127 SER A O 1
#

Secondary structure (DSSP, 8-state):
-PPPP---PPPHHHHHHHHHHHHHTT-----HHHHHHHHHHHHHHH--HHHHHHHHHHHHHHHHGGGSS--TTTT-----PPPP-------------------------------------------